Protein AF-A0A519SC27-F1 (afdb_monomer_lite)

Secondary structure (DSSP, 8-state):
---HHHHHHHHHHHHHHHHHHHHHHHHHHHHHTSGGGS-S-SSSBTTBSSPPSSGGGS-TTHHHHHHHHHHHHHHHHHHHHHHTT-HHHHHHHHS-GGG-

Sequence (100 aa):
MIAKSERRFVRINFITIAVTLLVILAGGIVRSTGSGMGCPDWPKCFDQYIPPTDISQLPANYKDKYVEGRLKKNEKFAKYLESMGKNELADSIRHDKSIV

pLDDT: mean 89.98, std 6.85, range [61.59, 98.56]

Radius of gyration: 21.11 Å; chains: 1; bounding box: 59×23×54 Å

Foldseek 3Di:
DDDPVNVVVVVVVVVVVVVVVVVVVVVVVCVVVVVVLVALDPPAGQNHNDDDPDPVPHDPCNLVSSLVSQLVVLQVVLVVCVVVVNNVVSVCSNPPPVSD

Structure (mmCIF, N/CA/C/O backbone):
data_AF-A0A519SC27-F1
#
_entry.id   AF-A0A519SC27-F1
#
loop_
_atom_site.group_PDB
_atom_site.id
_atom_site.type_symbol
_atom_site.label_atom_id
_atom_site.label_alt_id
_atom_site.label_comp_id
_atom_site.label_asym_id
_atom_site.label_entity_id
_atom_site.label_seq_id
_atom_site.pdbx_PDB_ins_code
_atom_site.Cartn_x
_atom_site.Cartn_y
_atom_site.Cartn_z
_atom_site.occupancy
_atom_site.B_iso_or_equiv
_atom_site.auth_seq_id
_atom_site.auth_comp_id
_atom_site.auth_asym_id
_atom_site.auth_atom_id
_atom_site.pdbx_PDB_model_num
ATOM 1 N N . MET A 1 1 ? 36.169 -1.401 -25.271 1.00 61.59 1 MET A N 1
ATOM 2 C CA . MET A 1 1 ? 34.816 -1.610 -25.839 1.00 61.59 1 MET A CA 1
ATOM 3 C C . MET A 1 1 ? 33.922 -2.156 -24.738 1.00 61.59 1 MET A C 1
ATOM 5 O O . MET A 1 1 ? 34.206 -3.241 -24.263 1.00 61.59 1 MET A O 1
ATOM 9 N N . ILE A 1 2 ? 32.891 -1.417 -24.313 1.00 73.56 2 ILE A N 1
ATOM 10 C CA . ILE A 1 2 ? 31.916 -1.909 -23.317 1.00 73.56 2 ILE A CA 1
ATOM 11 C C . ILE A 1 2 ? 31.247 -3.172 -23.883 1.00 73.56 2 ILE A C 1
ATOM 13 O O . ILE A 1 2 ? 30.890 -3.183 -25.068 1.00 73.56 2 ILE A O 1
ATOM 17 N N . ALA A 1 3 ? 31.097 -4.232 -23.091 1.00 83.25 3 ALA A N 1
ATOM 18 C CA . ALA A 1 3 ? 30.497 -5.481 -23.551 1.00 83.25 3 ALA A CA 1
ATOM 19 C C . ALA A 1 3 ? 28.984 -5.316 -23.810 1.00 83.25 3 ALA A C 1
ATOM 21 O O . ALA A 1 3 ? 28.309 -4.442 -23.258 1.00 83.25 3 ALA A O 1
ATOM 22 N N . LYS A 1 4 ? 28.401 -6.158 -24.675 1.00 83.06 4 LYS A N 1
ATOM 23 C CA . LYS A 1 4 ? 26.949 -6.134 -24.961 1.00 83.06 4 LYS A CA 1
ATOM 24 C C . LYS A 1 4 ? 26.111 -6.379 -23.695 1.00 83.06 4 LYS A C 1
ATOM 26 O O . LYS A 1 4 ? 25.037 -5.794 -23.561 1.00 83.06 4 LYS A O 1
ATOM 31 N N . SER A 1 5 ? 26.615 -7.209 -22.780 1.00 86.25 5 SER A N 1
ATOM 32 C CA . SER A 1 5 ? 26.019 -7.489 -21.468 1.00 86.25 5 SER A CA 1
ATOM 33 C C . SER A 1 5 ? 25.982 -6.248 -20.574 1.00 86.25 5 SER A C 1
ATOM 35 O O . SER A 1 5 ? 24.922 -5.922 -20.048 1.00 86.25 5 SER A O 1
ATOM 37 N N . GLU A 1 6 ? 27.084 -5.504 -20.478 1.00 90.00 6 GLU A N 1
ATOM 38 C CA . GLU A 1 6 ? 27.179 -4.278 -19.672 1.00 90.00 6 GLU A CA 1
ATOM 39 C C . GLU A 1 6 ? 26.221 -3.191 -20.173 1.00 90.00 6 GLU A C 1
ATOM 41 O O . GLU A 1 6 ? 25.477 -2.602 -19.391 1.00 90.00 6 GLU A O 1
ATOM 46 N N . ARG A 1 7 ? 26.134 -2.984 -21.496 1.00 90.06 7 ARG A N 1
ATOM 47 C CA . ARG A 1 7 ? 25.140 -2.059 -22.076 1.00 90.06 7 ARG A CA 1
ATOM 48 C C . ARG A 1 7 ? 23.699 -2.471 -21.772 1.00 90.06 7 ARG A C 1
ATOM 50 O O . ARG A 1 7 ? 22.857 -1.603 -21.546 1.00 90.06 7 ARG A O 1
ATOM 57 N N . ARG A 1 8 ? 23.393 -3.774 -21.790 1.00 92.62 8 ARG A N 1
ATOM 58 C CA . ARG A 1 8 ? 22.057 -4.283 -21.439 1.00 92.62 8 ARG A CA 1
ATOM 59 C C . ARG A 1 8 ? 21.762 -4.057 -19.954 1.00 92.62 8 ARG A C 1
ATOM 61 O O . ARG A 1 8 ? 20.659 -3.625 -19.636 1.00 92.62 8 ARG A O 1
ATOM 68 N N . PHE A 1 9 ? 22.741 -4.288 -19.083 1.00 95.12 9 PHE A N 1
ATOM 69 C CA . PHE A 1 9 ? 22.616 -4.055 -17.646 1.00 95.12 9 PHE A CA 1
ATOM 70 C C . PHE A 1 9 ? 22.327 -2.583 -17.327 1.00 95.12 9 PHE A C 1
ATOM 72 O O . PHE A 1 9 ? 21.340 -2.299 -16.655 1.00 95.12 9 PHE A O 1
ATOM 79 N N . VAL A 1 10 ? 23.104 -1.649 -17.888 1.00 94.56 10 VAL A N 1
ATOM 80 C CA . VAL A 1 10 ? 22.897 -0.203 -17.682 1.00 94.56 10 VAL A CA 1
ATOM 81 C C . VAL A 1 10 ? 21.502 0.237 -18.137 1.00 94.56 10 VAL A C 1
ATOM 83 O O . VAL A 1 10 ? 20.829 0.979 -17.427 1.00 94.56 10 VAL A O 1
ATOM 86 N N . ARG A 1 11 ? 21.021 -0.259 -19.287 1.00 95.38 11 ARG A N 1
ATOM 87 C CA . ARG A 1 11 ? 19.666 0.057 -19.774 1.00 95.38 11 ARG A CA 1
ATOM 88 C C . ARG A 1 11 ? 18.573 -0.467 -18.847 1.00 95.38 11 ARG A C 1
ATOM 90 O O . ARG A 1 11 ? 17.650 0.277 -18.542 1.00 95.38 11 ARG A O 1
ATOM 97 N N . ILE A 1 12 ? 18.667 -1.725 -18.411 1.00 97.19 12 ILE A N 1
ATOM 98 C CA . ILE A 1 12 ? 17.677 -2.309 -17.495 1.00 97.19 12 ILE A CA 1
ATOM 99 C C . ILE A 1 12 ? 17.687 -1.555 -16.167 1.00 97.19 12 ILE A C 1
ATOM 101 O O . ILE A 1 12 ? 16.626 -1.196 -15.679 1.00 97.19 12 ILE A O 1
ATOM 105 N N . ASN A 1 13 ? 18.866 -1.255 -15.617 1.00 97.75 13 ASN A N 1
ATOM 106 C CA . ASN A 1 13 ? 18.983 -0.512 -14.368 1.00 97.75 13 ASN A CA 1
ATOM 107 C C . ASN A 1 13 ? 18.335 0.877 -14.466 1.00 97.75 13 ASN A C 1
ATOM 109 O O . ASN A 1 13 ? 17.539 1.239 -13.603 1.00 97.75 13 ASN A O 1
ATOM 113 N N . PHE A 1 14 ? 18.588 1.605 -15.557 1.00 97.88 14 PHE A N 1
ATOM 114 C CA . PHE A 1 14 ? 17.946 2.893 -15.806 1.00 97.88 14 PHE A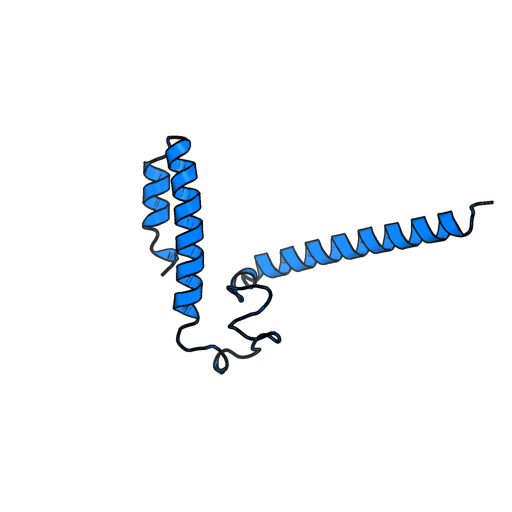 CA 1
ATOM 115 C C . PHE A 1 14 ? 16.416 2.775 -15.895 1.00 97.88 14 PHE A C 1
ATOM 117 O O . PHE A 1 14 ? 15.705 3.561 -15.271 1.00 97.88 14 PHE A O 1
ATOM 124 N N . ILE A 1 15 ? 15.902 1.766 -16.611 1.00 98.19 15 ILE A N 1
ATOM 125 C CA . ILE A 1 15 ? 14.457 1.496 -16.692 1.00 98.19 15 ILE A CA 1
ATOM 126 C C . ILE A 1 15 ? 13.889 1.195 -15.301 1.00 98.19 15 ILE A C 1
ATOM 128 O O . ILE A 1 15 ? 12.863 1.758 -14.933 1.00 98.19 15 ILE A O 1
ATOM 132 N N . THR A 1 16 ? 14.558 0.362 -14.503 1.00 98.25 16 THR A N 1
ATOM 133 C CA . THR A 1 16 ? 14.124 0.035 -13.139 1.00 98.25 16 THR A CA 1
ATOM 134 C C . THR A 1 16 ? 14.058 1.276 -12.255 1.00 98.25 16 THR A C 1
ATOM 136 O O . THR A 1 16 ? 13.073 1.455 -11.539 1.00 98.25 16 THR A O 1
ATOM 139 N N . ILE A 1 17 ? 15.064 2.155 -12.319 1.00 98.44 17 ILE A N 1
ATOM 140 C CA . ILE A 1 17 ? 15.066 3.422 -11.574 1.00 98.44 17 ILE A CA 1
ATOM 141 C C . ILE A 1 17 ? 13.881 4.288 -12.010 1.00 98.44 17 ILE A C 1
ATOM 143 O O . ILE A 1 17 ? 13.116 4.743 -11.161 1.00 98.44 17 ILE A O 1
ATOM 147 N N . ALA A 1 18 ? 13.681 4.463 -13.318 1.00 98.50 18 ALA A N 1
ATOM 148 C CA . ALA A 1 18 ? 12.571 5.250 -13.846 1.00 98.50 18 ALA A CA 1
ATOM 149 C C . ALA A 1 18 ? 11.207 4.696 -13.398 1.00 98.50 18 ALA A C 1
ATOM 151 O O . ALA A 1 18 ? 10.378 5.442 -12.883 1.00 98.50 18 ALA A O 1
ATOM 152 N N . VAL A 1 19 ? 10.991 3.382 -13.517 1.00 98.50 19 VAL A N 1
ATOM 153 C CA . VAL A 1 19 ? 9.752 2.717 -13.078 1.00 98.50 19 VAL A CA 1
ATOM 154 C C . VAL A 1 19 ? 9.544 2.870 -11.571 1.00 98.50 19 VAL A C 1
ATOM 156 O O . VAL A 1 19 ? 8.434 3.161 -11.136 1.00 98.50 19 VAL A O 1
ATOM 159 N N . THR A 1 20 ? 10.600 2.741 -10.768 1.00 98.50 20 THR A N 1
ATOM 160 C CA . THR A 1 20 ? 10.516 2.916 -9.309 1.00 98.50 20 THR A CA 1
ATOM 161 C C . THR A 1 20 ? 10.062 4.331 -8.949 1.00 98.50 20 THR A C 1
ATOM 163 O O . THR A 1 20 ? 9.166 4.499 -8.123 1.00 98.50 20 THR A O 1
ATOM 166 N N . LEU A 1 21 ? 10.620 5.352 -9.608 1.00 98.56 21 LEU A N 1
ATOM 167 C CA . LEU A 1 21 ? 10.212 6.744 -9.405 1.00 98.56 21 LEU A CA 1
ATOM 168 C C . LEU A 1 21 ? 8.751 6.985 -9.816 1.00 98.56 21 LEU A C 1
ATOM 170 O O . LEU A 1 21 ? 8.027 7.683 -9.106 1.00 98.56 21 LEU A O 1
ATOM 174 N N . LEU A 1 22 ? 8.290 6.366 -10.907 1.00 98.50 22 LEU A N 1
ATOM 175 C CA . LEU A 1 22 ? 6.885 6.435 -11.320 1.00 98.50 22 LEU A CA 1
ATOM 176 C C . LEU A 1 22 ? 5.942 5.795 -10.290 1.00 98.50 22 LEU A C 1
ATOM 178 O O . LEU A 1 22 ? 4.889 6.358 -9.999 1.00 98.50 22 LEU A O 1
ATOM 182 N N . VAL A 1 23 ? 6.320 4.658 -9.696 1.00 97.75 23 VAL A N 1
ATOM 183 C CA . VAL A 1 23 ? 5.526 3.999 -8.643 1.00 97.75 23 VAL A CA 1
ATOM 184 C C . VAL A 1 23 ? 5.442 4.865 -7.385 1.00 97.75 23 VAL A C 1
ATOM 186 O O . VAL A 1 23 ? 4.366 4.989 -6.799 1.00 97.75 23 VAL A O 1
ATOM 189 N N . ILE A 1 24 ? 6.543 5.511 -6.991 1.00 98.00 24 ILE A N 1
ATOM 190 C CA . ILE A 1 24 ? 6.553 6.454 -5.862 1.00 98.00 24 ILE A CA 1
ATOM 191 C C . ILE A 1 24 ? 5.602 7.626 -6.136 1.00 98.00 24 ILE A C 1
ATOM 193 O O . ILE A 1 24 ? 4.801 7.979 -5.268 1.00 98.00 24 ILE A O 1
ATOM 197 N N . LEU A 1 25 ? 5.640 8.194 -7.347 1.00 98.12 25 LEU A N 1
ATOM 198 C CA . LEU A 1 25 ? 4.740 9.276 -7.747 1.00 98.12 25 LEU A CA 1
ATOM 199 C C . LEU A 1 25 ? 3.270 8.836 -7.703 1.00 98.12 25 LEU A C 1
ATOM 201 O O . LEU A 1 25 ? 2.442 9.534 -7.120 1.00 98.12 25 LEU A O 1
ATOM 205 N N . ALA A 1 26 ? 2.951 7.664 -8.258 1.00 96.69 26 ALA A N 1
ATOM 206 C CA . ALA A 1 26 ? 1.605 7.098 -8.207 1.00 96.69 26 ALA A CA 1
ATOM 207 C C . ALA A 1 26 ? 1.124 6.905 -6.758 1.00 96.69 26 ALA A C 1
ATOM 209 O O . ALA A 1 26 ? 0.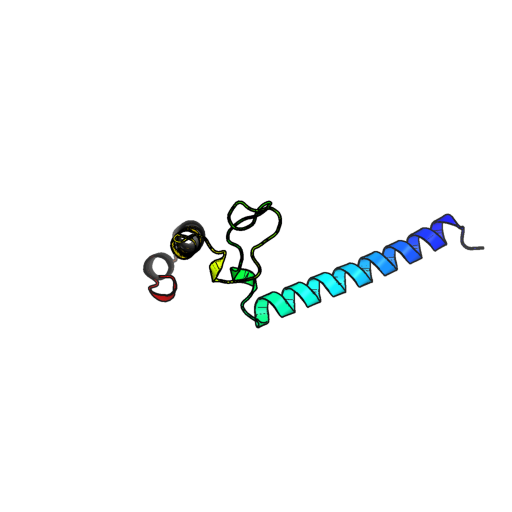006 7.295 -6.422 1.00 96.69 26 ALA A O 1
ATOM 210 N N . GLY A 1 27 ? 1.985 6.390 -5.875 1.00 94.94 27 GLY A N 1
ATOM 211 C CA . GLY A 1 27 ? 1.693 6.269 -4.444 1.00 94.94 27 GLY A CA 1
ATOM 212 C C . GLY A 1 27 ? 1.416 7.620 -3.774 1.00 94.94 27 GLY A C 1
ATOM 213 O O . GLY A 1 27 ? 0.476 7.740 -2.985 1.00 94.94 27 GLY A O 1
ATOM 214 N N . GLY A 1 28 ? 2.181 8.654 -4.133 1.00 96.19 28 GLY A N 1
ATOM 215 C CA . GLY A 1 28 ? 1.955 10.026 -3.675 1.00 96.19 28 GLY A CA 1
ATOM 216 C C . GLY A 1 28 ? 0.589 10.569 -4.099 1.00 96.19 28 GLY A C 1
ATOM 217 O O . GLY A 1 28 ? -0.150 11.087 -3.264 1.00 96.19 28 GLY A O 1
ATOM 218 N N . ILE A 1 29 ? 0.212 10.383 -5.367 1.00 96.12 29 ILE A N 1
ATOM 219 C CA . ILE A 1 29 ? -1.095 10.806 -5.895 1.00 96.12 29 ILE A CA 1
ATOM 220 C C . ILE A 1 29 ? -2.235 10.097 -5.154 1.00 96.12 29 ILE A C 1
ATOM 222 O O . ILE A 1 29 ? -3.168 10.753 -4.690 1.00 96.12 29 ILE A O 1
ATOM 226 N N . VAL A 1 30 ? -2.147 8.775 -4.980 1.00 94.25 30 VAL A N 1
ATOM 227 C CA . VAL A 1 30 ? -3.156 7.963 -4.272 1.00 94.25 30 VAL A CA 1
ATOM 228 C C . VAL A 1 30 ? -3.332 8.408 -2.817 1.00 94.25 30 VAL A C 1
ATOM 230 O O . VAL A 1 30 ? -4.448 8.404 -2.292 1.00 94.25 30 VAL A O 1
ATOM 233 N N . ARG A 1 31 ? -2.249 8.820 -2.148 1.00 93.75 31 ARG A N 1
ATOM 234 C CA . ARG A 1 31 ? -2.328 9.349 -0.782 1.00 93.75 31 ARG A CA 1
ATOM 235 C C . ARG A 1 31 ? -2.959 10.740 -0.740 1.00 93.75 31 ARG A C 1
ATOM 237 O O . ARG A 1 31 ? -3.822 10.965 0.105 1.00 93.75 31 ARG A O 1
ATOM 244 N N . SER A 1 32 ? -2.561 11.641 -1.633 1.00 93.75 32 SER A N 1
ATOM 245 C CA . SER A 1 32 ? -3.068 13.020 -1.667 1.00 93.75 32 SER A CA 1
ATOM 246 C C . SER A 1 32 ? -4.544 13.110 -2.058 1.00 93.75 32 SER A C 1
ATOM 248 O O . SER A 1 32 ? -5.254 13.985 -1.580 1.00 93.75 32 SER A O 1
ATOM 250 N N . THR A 1 33 ? -5.022 12.188 -2.891 1.00 93.00 33 THR A N 1
ATOM 251 C CA . THR A 1 33 ? -6.432 12.098 -3.313 1.00 93.00 33 THR A CA 1
ATOM 252 C C . THR A 1 33 ? -7.322 11.352 -2.314 1.00 93.00 33 THR A C 1
ATOM 254 O O . THR A 1 33 ? -8.529 11.265 -2.511 1.00 93.00 33 THR A O 1
ATOM 257 N N . GLY A 1 34 ? -6.750 10.781 -1.249 1.00 85.19 34 GLY A N 1
ATOM 258 C CA . GLY A 1 34 ? -7.483 9.949 -0.291 1.00 85.19 34 GLY A CA 1
ATOM 259 C C . GLY A 1 34 ? -7.873 8.560 -0.819 1.00 85.19 34 GLY A C 1
ATOM 260 O O . GLY A 1 34 ? -8.430 7.761 -0.069 1.00 85.19 34 GLY A O 1
ATOM 261 N N . SER A 1 35 ? -7.532 8.219 -2.067 1.00 86.06 35 SER A N 1
ATOM 262 C CA . SER A 1 35 ? -7.875 6.941 -2.708 1.00 86.06 35 SER A CA 1
ATOM 263 C C . SER A 1 35 ? -7.162 5.724 -2.111 1.00 86.06 35 SER A C 1
ATOM 265 O O . SER A 1 35 ? -7.589 4.596 -2.341 1.00 86.06 35 SER A O 1
ATOM 267 N N . GLY A 1 36 ? -6.114 5.919 -1.300 1.00 80.56 36 GLY A N 1
ATOM 268 C CA . GLY A 1 36 ? -5.398 4.831 -0.609 1.00 80.56 36 GLY A CA 1
ATOM 269 C C . GLY A 1 36 ? -6.254 4.020 0.375 1.00 80.56 36 GLY A C 1
ATOM 270 O O . GLY A 1 36 ? -5.791 3.027 0.927 1.00 80.56 36 GLY A O 1
ATOM 271 N N . MET A 1 37 ? -7.495 4.454 0.588 1.00 75.69 37 MET A N 1
ATOM 272 C CA . MET A 1 37 ? -8.511 3.828 1.428 1.00 75.69 37 MET A CA 1
ATOM 273 C C . MET A 1 37 ? -9.611 3.120 0.617 1.00 75.69 37 MET A C 1
ATOM 275 O O . MET A 1 37 ? -10.560 2.610 1.197 1.00 75.69 37 MET A O 1
ATOM 279 N N . GLY A 1 38 ? -9.513 3.087 -0.716 1.00 80.44 38 GLY A N 1
ATOM 280 C CA . GLY A 1 38 ? -10.587 2.585 -1.580 1.00 80.44 38 GLY A CA 1
ATOM 281 C C . GLY A 1 38 ? -10.789 1.069 -1.539 1.00 80.44 38 GLY A C 1
ATOM 282 O O . GLY A 1 38 ? -11.900 0.603 -1.766 1.00 80.44 38 GLY A O 1
ATOM 283 N N . CYS A 1 39 ? -9.743 0.298 -1.230 1.00 87.12 39 CYS A N 1
ATOM 284 C CA . CYS A 1 39 ? -9.809 -1.157 -1.199 1.00 87.12 39 CYS A CA 1
ATOM 285 C C . CYS A 1 39 ? -9.362 -1.714 0.162 1.00 87.12 39 CYS A C 1
ATOM 287 O O . CYS A 1 39 ? -8.237 -1.430 0.581 1.00 87.12 39 CYS A O 1
ATOM 289 N N . PRO A 1 40 ? -10.197 -2.509 0.857 1.00 83.38 40 PRO A N 1
ATOM 290 C CA . PRO A 1 40 ? -9.837 -3.063 2.162 1.00 83.38 40 PRO A CA 1
ATOM 291 C C . PRO A 1 40 ? -8.880 -4.265 2.080 1.00 83.38 40 PRO A C 1
ATOM 293 O O . PRO A 1 40 ? -8.201 -4.557 3.064 1.00 83.38 40 PRO A O 1
ATOM 296 N N . ASP A 1 41 ? -8.797 -4.932 0.923 1.00 84.44 41 ASP A N 1
ATOM 297 C CA . ASP A 1 41 ? -8.163 -6.243 0.760 1.00 84.44 41 ASP A CA 1
ATOM 298 C C . ASP A 1 41 ? -7.183 -6.299 -0.431 1.00 84.44 41 ASP A C 1
ATOM 300 O O . ASP A 1 41 ? -7.214 -5.473 -1.342 1.00 84.44 41 ASP A O 1
ATOM 304 N N . TRP A 1 42 ? -6.307 -7.309 -0.421 1.00 81.62 42 TRP A N 1
ATOM 305 C CA . TRP A 1 42 ? -5.405 -7.696 -1.517 1.00 81.62 42 TRP A CA 1
ATOM 306 C C . TRP A 1 42 ? -5.093 -9.205 -1.344 1.00 81.62 42 TRP A C 1
ATOM 308 O O . TRP A 1 42 ? -4.837 -9.589 -0.200 1.00 81.62 42 TRP A O 1
ATOM 318 N N . PRO A 1 43 ? -5.146 -10.119 -2.352 1.00 87.12 43 PRO A N 1
ATOM 319 C CA . PRO A 1 43 ? -5.102 -9.974 -3.817 1.00 87.12 43 PRO A CA 1
ATOM 320 C C . PRO A 1 43 ? -6.428 -9.653 -4.532 1.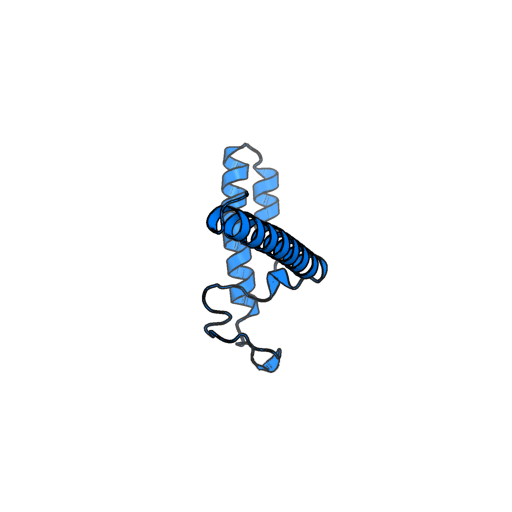00 87.12 43 PRO A C 1
ATOM 322 O O . PRO A 1 43 ? -6.476 -9.527 -5.752 1.00 87.12 43 PRO A O 1
ATOM 325 N N . LYS A 1 44 ? -7.533 -9.596 -3.796 1.00 86.38 44 LYS A N 1
ATOM 326 C CA . LYS A 1 44 ? -8.855 -9.242 -4.323 1.00 86.38 44 LYS A CA 1
ATOM 327 C C . LYS A 1 44 ? -9.303 -7.934 -3.698 1.00 86.38 44 LYS A C 1
ATOM 329 O O . LYS A 1 44 ? -8.897 -7.641 -2.583 1.00 86.38 44 LYS A O 1
ATOM 334 N N . CYS A 1 45 ? -10.176 -7.210 -4.381 1.00 87.44 45 CYS A N 1
ATOM 335 C CA . CYS A 1 45 ? -10.850 -6.036 -3.862 1.00 87.44 45 CYS A CA 1
ATOM 336 C C . CYS A 1 45 ? -12.349 -6.299 -3.769 1.00 87.44 45 CYS A C 1
ATOM 338 O O . CYS A 1 45 ? -12.961 -6.611 -4.786 1.00 87.44 45 CYS A O 1
ATOM 340 N N . PHE A 1 46 ? -12.933 -6.222 -2.568 1.00 86.06 46 PHE A N 1
ATOM 341 C CA . PHE A 1 46 ? -14.343 -6.588 -2.339 1.00 86.06 46 PHE A CA 1
ATOM 342 C C . PHE A 1 46 ? -14.692 -7.971 -2.920 1.00 86.06 46 PHE A C 1
ATOM 344 O O . PHE A 1 46 ? -15.687 -8.140 -3.615 1.00 86.06 46 PHE A O 1
ATOM 351 N N . ASP A 1 47 ? -13.811 -8.952 -2.683 1.00 84.50 47 ASP A N 1
ATOM 352 C CA . ASP A 1 47 ? -13.933 -10.339 -3.159 1.00 84.50 47 ASP A CA 1
ATOM 353 C C . ASP A 1 47 ? -13.873 -10.523 -4.696 1.00 84.50 47 ASP A C 1
ATOM 355 O O . ASP A 1 47 ? -14.002 -11.644 -5.201 1.00 84.50 47 ASP A O 1
ATOM 359 N N . GLN A 1 48 ? -13.540 -9.458 -5.435 1.00 85.75 48 GLN A N 1
ATOM 360 C CA . GLN A 1 48 ? -13.370 -9.433 -6.892 1.00 85.75 48 GLN A CA 1
ATOM 361 C C . GLN A 1 48 ? -11.900 -9.221 -7.299 1.00 85.75 48 GLN A C 1
ATOM 363 O O . GLN A 1 48 ? -11.137 -8.549 -6.612 1.00 85.75 48 GLN A O 1
ATOM 368 N N . TYR A 1 49 ? -11.473 -9.795 -8.430 1.00 88.06 49 TYR A N 1
ATOM 369 C CA . TYR A 1 49 ? -10.126 -9.550 -8.984 1.00 88.06 49 TYR A CA 1
ATOM 370 C C . TYR A 1 49 ? -10.042 -8.248 -9.783 1.00 88.06 49 TYR A C 1
ATOM 372 O O . TYR A 1 49 ? -9.002 -7.597 -9.806 1.00 88.06 49 TYR A O 1
ATOM 380 N N . ILE A 1 50 ? -11.142 -7.882 -10.438 1.00 88.69 50 ILE A N 1
ATOM 381 C CA . ILE A 1 50 ? -11.304 -6.602 -11.117 1.00 88.69 50 ILE A CA 1
ATOM 382 C C . ILE A 1 50 ? -12.132 -5.740 -10.163 1.00 88.69 50 ILE A C 1
ATOM 384 O O . ILE A 1 50 ? -13.245 -6.151 -9.838 1.00 88.69 50 ILE A O 1
ATOM 388 N N . PRO A 1 51 ? -11.597 -4.618 -9.657 1.00 86.00 51 PRO A N 1
ATOM 389 C CA . PRO A 1 51 ? -12.309 -3.801 -8.688 1.00 86.00 51 PRO A CA 1
ATOM 390 C C . PRO A 1 51 ? -13.545 -3.142 -9.324 1.00 86.00 51 PRO A C 1
ATOM 392 O O . PRO A 1 51 ? -13.513 -2.809 -10.513 1.00 86.00 51 PRO A O 1
ATOM 395 N N . PRO A 1 52 ? -14.609 -2.910 -8.538 1.00 87.38 52 PRO A N 1
ATOM 396 C CA . PRO A 1 52 ? -15.770 -2.157 -8.992 1.00 87.38 52 PRO A CA 1
ATOM 397 C C . PRO A 1 52 ? -15.372 -0.722 -9.352 1.00 87.38 52 PRO A C 1
ATOM 399 O O . PRO A 1 52 ? -14.537 -0.107 -8.684 1.00 87.38 52 PRO A O 1
ATOM 402 N N . THR A 1 53 ? -15.975 -0.183 -10.408 1.00 88.94 53 THR A N 1
ATOM 403 C CA . THR A 1 53 ? -15.702 1.181 -10.896 1.00 88.94 53 THR A CA 1
ATOM 404 C C . THR A 1 53 ? -16.785 2.179 -10.503 1.00 88.94 53 THR A C 1
ATOM 406 O O . THR A 1 53 ? -16.598 3.377 -10.690 1.00 88.94 53 THR A O 1
ATOM 409 N N . ASP A 1 54 ? -17.909 1.693 -9.974 1.00 87.69 54 ASP A N 1
ATOM 410 C CA . ASP A 1 54 ? -19.043 2.504 -9.542 1.00 87.69 54 ASP A CA 1
ATOM 411 C C . ASP A 1 54 ? -19.492 2.117 -8.125 1.00 87.69 54 ASP A C 1
ATOM 413 O O . ASP A 1 54 ? -19.382 0.961 -7.712 1.00 87.69 54 ASP A O 1
ATOM 417 N N . ILE A 1 55 ? -20.021 3.087 -7.377 1.00 84.88 55 ILE A N 1
ATOM 418 C CA . ILE A 1 55 ? -20.470 2.905 -5.988 1.00 84.88 55 ILE A CA 1
ATOM 419 C C . ILE A 1 55 ? -21.625 1.896 -5.909 1.00 84.88 55 ILE A C 1
ATOM 421 O O . ILE A 1 55 ? -21.707 1.136 -4.947 1.00 84.88 55 ILE A O 1
ATOM 425 N N . SER A 1 56 ? -22.485 1.831 -6.930 1.00 88.00 56 SER A N 1
ATOM 426 C CA . SER A 1 56 ? -23.608 0.883 -6.994 1.00 88.00 56 SER A CA 1
ATOM 427 C C . SER A 1 56 ? -23.180 -0.587 -7.040 1.00 88.00 56 SER A C 1
ATOM 429 O O . SER A 1 56 ? -23.982 -1.469 -6.740 1.00 88.00 56 SER A O 1
ATOM 431 N N . GLN A 1 57 ? -21.922 -0.860 -7.395 1.00 88.19 57 GLN A N 1
ATOM 432 C CA . GLN A 1 57 ? -21.359 -2.207 -7.462 1.00 88.19 57 GLN A CA 1
ATOM 433 C C . GLN A 1 57 ? -20.763 -2.664 -6.121 1.00 88.19 57 GLN A C 1
ATOM 435 O O . GLN A 1 57 ? -20.332 -3.813 -6.005 1.00 88.19 57 GLN A O 1
ATOM 440 N N . LEU A 1 58 ? -20.709 -1.782 -5.115 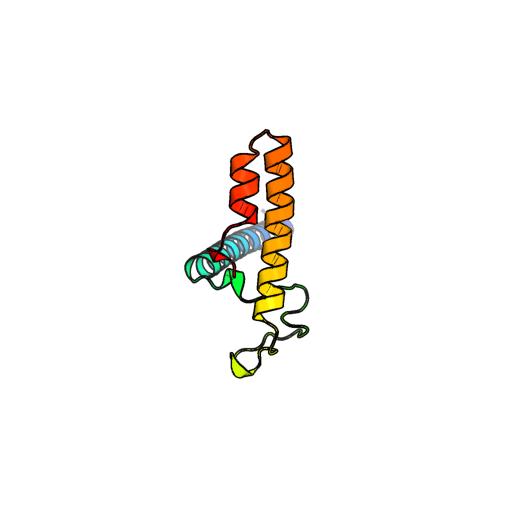1.00 86.75 58 LEU A N 1
ATOM 441 C CA . LEU A 1 58 ? -20.181 -2.119 -3.797 1.00 86.75 58 LEU A CA 1
ATOM 442 C C . LEU A 1 58 ? -21.180 -2.975 -3.006 1.00 86.75 58 LEU A C 1
ATOM 444 O O . LEU A 1 58 ? -22.387 -2.727 -3.041 1.00 86.75 58 LEU A O 1
ATOM 448 N N . PRO A 1 59 ? -20.695 -3.969 -2.244 1.00 86.62 59 PRO A N 1
ATOM 449 C CA . PRO A 1 59 ? -21.558 -4.753 -1.376 1.00 86.62 59 PRO A CA 1
ATOM 450 C C . PRO A 1 59 ? -22.107 -3.879 -0.240 1.00 86.62 59 PRO A C 1
ATOM 452 O O . PRO A 1 59 ? -21.430 -2.970 0.236 1.00 86.62 59 PRO A O 1
ATOM 455 N N . ALA A 1 60 ? -23.315 -4.172 0.245 1.00 86.44 60 ALA A N 1
ATOM 456 C CA . ALA A 1 60 ? -23.986 -3.352 1.264 1.00 86.44 60 ALA A CA 1
ATOM 457 C C . ALA A 1 60 ? -23.166 -3.168 2.561 1.00 86.44 60 ALA A C 1
ATOM 459 O O . ALA A 1 60 ? -23.268 -2.139 3.219 1.00 86.44 60 ALA A O 1
ATOM 460 N N . ASN A 1 61 ? -22.316 -4.140 2.900 1.00 85.38 61 ASN A N 1
ATOM 461 C CA . ASN A 1 61 ? -21.461 -4.159 4.090 1.00 85.38 61 ASN A CA 1
ATOM 462 C C . ASN A 1 61 ? -20.029 -3.628 3.846 1.00 85.38 61 ASN A C 1
ATOM 464 O O . ASN A 1 61 ? -19.130 -3.888 4.650 1.00 85.38 61 ASN A O 1
ATOM 468 N N . TYR A 1 62 ? -19.771 -2.914 2.741 1.00 85.94 62 TYR A N 1
ATOM 469 C CA . TYR A 1 62 ? -18.418 -2.441 2.408 1.00 85.94 62 TYR A CA 1
ATOM 470 C C . TYR A 1 62 ? -17.826 -1.521 3.491 1.00 85.94 62 TYR A C 1
ATOM 472 O O . TYR A 1 62 ? -16.635 -1.617 3.798 1.00 85.94 62 TYR A O 1
ATOM 480 N N . LYS A 1 63 ? -18.656 -0.651 4.091 1.00 86.38 63 LYS A N 1
ATOM 481 C CA . LYS A 1 63 ? -18.231 0.296 5.130 1.00 86.38 63 LYS A CA 1
ATOM 482 C C . LYS A 1 63 ? -17.802 -0.443 6.398 1.00 86.38 63 LYS A C 1
ATOM 484 O O . LYS A 1 63 ? -16.743 -0.143 6.939 1.00 86.38 63 LYS A O 1
ATOM 489 N N . ASP A 1 64 ? -18.557 -1.456 6.812 1.00 88.44 64 ASP A N 1
ATOM 490 C CA . ASP A 1 64 ? -18.256 -2.237 8.016 1.00 88.44 64 ASP A CA 1
ATOM 491 C C . ASP A 1 64 ? -16.930 -2.992 7.878 1.00 88.44 64 ASP A C 1
ATOM 493 O O . ASP A 1 64 ? -16.074 -2.914 8.761 1.00 88.44 64 ASP A O 1
ATOM 497 N N . LYS A 1 65 ? -16.706 -3.638 6.722 1.00 85.56 65 LYS A N 1
ATOM 498 C CA . LYS A 1 65 ? -15.441 -4.331 6.414 1.00 85.56 65 LYS A CA 1
ATOM 499 C C . LYS A 1 65 ? -14.246 -3.373 6.481 1.00 85.56 65 LYS A C 1
ATOM 501 O O . LYS A 1 65 ? -13.172 -3.724 6.972 1.00 85.56 65 LYS A O 1
ATOM 506 N N . TYR A 1 66 ? -14.440 -2.143 6.011 1.00 84.50 66 TYR A N 1
ATOM 507 C CA . TYR A 1 66 ? -13.420 -1.102 6.046 1.00 84.50 66 TYR A CA 1
ATOM 508 C C . TYR A 1 66 ? -13.097 -0.639 7.479 1.00 84.50 66 TYR A C 1
ATOM 510 O O . TYR A 1 66 ? -11.924 -0.568 7.867 1.00 84.50 66 TYR A O 1
ATOM 518 N N . VAL A 1 67 ? -14.130 -0.371 8.285 1.00 88.50 67 VAL A N 1
ATOM 519 C CA . VAL A 1 67 ? -14.001 0.034 9.695 1.00 88.50 67 VAL A CA 1
ATOM 520 C C . VAL A 1 67 ? -13.320 -1.062 10.517 1.00 88.50 67 VAL A C 1
ATOM 522 O O . VAL A 1 67 ? -12.388 -0.779 11.270 1.00 88.50 67 VAL A O 1
ATOM 525 N N . GLU A 1 68 ? -13.691 -2.326 10.318 1.00 88.94 68 GLU A N 1
ATOM 526 C CA . GLU A 1 68 ? -13.099 -3.461 11.030 1.00 88.94 68 GLU A CA 1
ATOM 527 C C . GLU A 1 68 ? -11.577 -3.557 10.804 1.00 88.94 68 GLU A C 1
ATOM 529 O O . GLU A 1 68 ? -10.799 -3.743 11.747 1.00 88.94 68 GLU A O 1
ATOM 534 N N . GLY A 1 69 ? -11.124 -3.368 9.560 1.00 87.31 69 GLY A N 1
ATOM 535 C CA . GLY A 1 69 ? -9.699 -3.362 9.227 1.00 87.31 69 GLY A CA 1
ATOM 536 C C . GLY A 1 69 ? -8.923 -2.234 9.918 1.00 87.31 69 GLY A C 1
ATOM 537 O O . GLY A 1 69 ? -7.774 -2.429 10.333 1.00 87.31 69 GLY A O 1
ATOM 538 N N . ARG A 1 70 ? -9.545 -1.059 10.077 1.00 88.19 70 ARG A N 1
ATOM 539 C CA . ARG A 1 70 ? -8.971 0.092 10.795 1.00 88.19 70 ARG A CA 1
ATOM 540 C C . ARG A 1 70 ? -8.879 -0.185 12.292 1.00 88.19 70 ARG A C 1
ATOM 542 O O . ARG A 1 70 ? -7.806 0.003 12.863 1.00 88.19 70 ARG A O 1
ATOM 549 N N . LEU A 1 71 ? -9.943 -0.713 12.896 1.00 91.25 71 LEU A N 1
ATOM 550 C CA . LEU A 1 71 ? -9.976 -1.069 14.317 1.00 91.25 71 LEU A CA 1
ATOM 551 C C . LEU A 1 71 ? -8.885 -2.087 14.669 1.00 91.25 71 LEU A C 1
ATOM 553 O O . LEU A 1 71 ? -8.142 -1.880 15.624 1.00 91.25 71 LEU A O 1
ATOM 557 N N . LYS A 1 72 ? -8.692 -3.129 13.848 1.00 91.69 72 LYS A N 1
ATOM 558 C CA . LYS A 1 72 ? -7.620 -4.124 14.058 1.00 91.69 72 LYS A CA 1
ATOM 559 C C . LYS A 1 72 ? -6.219 -3.503 14.034 1.00 91.69 72 LYS A C 1
ATOM 561 O O . LYS A 1 72 ? -5.358 -3.883 14.830 1.00 91.69 72 LYS A O 1
ATOM 566 N N . LYS A 1 73 ? -5.969 -2.555 13.123 1.00 90.94 73 LYS A N 1
ATOM 567 C CA . LYS A 1 73 ? -4.679 -1.848 13.027 1.00 90.94 73 LYS A CA 1
ATOM 568 C C . LYS A 1 73 ? -4.465 -0.914 14.216 1.00 90.94 73 LYS A C 1
ATOM 570 O O . LYS A 1 7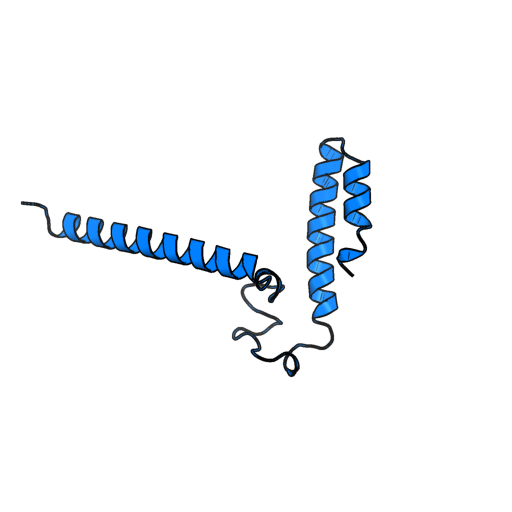3 ? -3.373 -0.921 14.783 1.00 90.94 73 LYS A O 1
ATOM 575 N N . ASN A 1 74 ? -5.498 -0.172 14.607 1.00 93.19 74 ASN A N 1
ATOM 576 C CA . ASN A 1 74 ? -5.469 0.702 15.775 1.00 93.19 74 ASN A CA 1
ATOM 577 C C . ASN A 1 74 ? -5.225 -0.091 17.057 1.00 93.19 74 ASN A C 1
ATOM 579 O O . ASN A 1 74 ? -4.355 0.285 17.830 1.00 93.19 74 ASN A O 1
ATOM 583 N N . GLU A 1 75 ? -5.899 -1.226 17.238 1.00 94.88 75 GLU A N 1
ATOM 584 C CA . GLU A 1 75 ? -5.710 -2.096 18.400 1.00 94.88 75 GLU A CA 1
ATOM 585 C C . GLU A 1 75 ? -4.279 -2.644 18.472 1.00 94.88 75 GLU A C 1
ATOM 587 O O . GLU A 1 75 ? -3.640 -2.622 19.525 1.00 94.88 75 GLU A O 1
ATOM 592 N N . LYS A 1 76 ? -3.722 -3.085 17.335 1.00 95.19 76 LYS A N 1
ATOM 593 C CA . LYS A 1 76 ? -2.321 -3.521 17.272 1.00 95.19 76 LYS A CA 1
ATOM 594 C C . LYS A 1 76 ? -1.366 -2.378 17.632 1.00 95.19 76 LYS A C 1
ATOM 596 O O . LYS A 1 76 ? -0.402 -2.601 18.358 1.00 95.19 76 LYS A O 1
ATOM 601 N N . PHE A 1 77 ? -1.623 -1.170 17.135 1.00 95.25 77 PHE A N 1
ATOM 602 C CA . PHE A 1 77 ? -0.810 0.007 17.434 1.00 95.25 77 PHE A CA 1
ATOM 603 C C . PHE A 1 77 ? -0.923 0.443 18.902 1.00 95.25 77 PHE A C 1
ATOM 605 O O . PHE A 1 77 ? 0.097 0.716 19.531 1.00 95.25 77 PHE A O 1
ATOM 612 N N . ALA A 1 78 ? -2.127 0.416 19.472 1.00 95.38 78 ALA A N 1
ATOM 613 C CA . ALA A 1 78 ? -2.386 0.716 20.875 1.00 95.38 78 ALA A CA 1
ATOM 614 C C . ALA A 1 78 ? -1.593 -0.214 21.806 1.00 95.38 78 ALA A C 1
ATOM 616 O O . ALA A 1 78 ? -0.921 0.269 22.712 1.00 95.38 78 ALA A O 1
ATOM 617 N N . LYS A 1 79 ? -1.539 -1.522 21.513 1.00 96.06 79 LYS A N 1
ATOM 618 C CA . LYS A 1 79 ? -0.702 -2.478 22.268 1.00 96.06 79 LYS A CA 1
ATOM 619 C C . LYS A 1 79 ? 0.787 -2.129 22.243 1.00 96.06 79 LYS A C 1
ATOM 621 O O . LYS A 1 79 ? 1.477 -2.269 23.252 1.00 96.06 79 LYS A O 1
ATOM 626 N N . TYR A 1 80 ? 1.300 -1.656 21.105 1.00 95.62 80 TYR A N 1
ATOM 627 C CA . TYR A 1 80 ? 2.684 -1.175 21.038 1.00 95.62 80 TYR A CA 1
ATOM 628 C C . TYR A 1 80 ? 2.893 0.087 21.882 1.00 95.62 80 TYR A C 1
ATOM 630 O O . TYR A 1 80 ? 3.932 0.221 22.525 1.00 95.62 80 TYR A O 1
ATOM 638 N N . LEU A 1 81 ? 1.919 1.000 21.908 1.00 95.88 81 LEU A N 1
ATOM 639 C CA . LEU A 1 81 ? 1.978 2.211 22.731 1.00 95.88 81 LEU A CA 1
ATOM 640 C C . LEU A 1 81 ? 1.944 1.900 24.230 1.00 95.88 81 LEU A C 1
ATOM 642 O O . LEU A 1 81 ? 2.717 2.495 24.979 1.00 95.88 81 LEU A O 1
ATOM 646 N N . GLU A 1 82 ? 1.123 0.939 24.654 1.00 95.25 82 GLU A N 1
ATOM 647 C CA . GLU A 1 82 ? 1.094 0.437 26.036 1.00 95.25 82 GLU A CA 1
ATOM 648 C C . GLU A 1 82 ? 2.442 -0.160 26.435 1.00 95.25 82 GLU A C 1
ATOM 650 O O . GLU A 1 82 ? 2.991 0.189 27.479 1.00 95.25 82 GLU A O 1
ATOM 655 N N . SER A 1 83 ? 3.044 -0.975 25.562 1.00 95.19 83 SER A N 1
ATOM 656 C CA . SER A 1 83 ? 4.385 -1.524 25.796 1.00 95.19 83 SER A CA 1
ATOM 657 C C . SER A 1 83 ? 5.473 -0.445 25.903 1.00 95.19 83 SER A C 1
ATOM 659 O O . SER A 1 83 ? 6.522 -0.708 26.485 1.00 95.19 83 SER A O 1
ATOM 661 N N . MET A 1 84 ? 5.248 0.750 25.348 1.00 94.50 84 MET A N 1
ATOM 662 C CA . MET A 1 84 ? 6.130 1.918 25.479 1.00 94.50 84 MET A CA 1
ATOM 663 C C . MET A 1 84 ? 5.725 2.859 26.633 1.00 94.50 84 MET A C 1
ATOM 665 O O . MET A 1 84 ? 6.308 3.934 26.772 1.00 94.50 84 MET A O 1
ATOM 669 N N . GLY A 1 85 ? 4.724 2.494 27.446 1.00 94.88 85 GLY A N 1
ATOM 670 C CA . GLY A 1 85 ? 4.243 3.275 28.592 1.00 94.88 85 GLY A CA 1
ATOM 671 C C . GLY A 1 85 ? 3.301 4.439 28.251 1.00 94.88 85 GLY A C 1
ATOM 672 O O . GLY A 1 85 ? 3.018 5.267 29.115 1.00 94.88 85 GLY A O 1
ATOM 673 N N . LYS A 1 86 ? 2.798 4.538 27.011 1.00 95.88 86 LYS A N 1
ATOM 674 C CA . LYS A 1 86 ? 1.889 5.608 26.545 1.00 95.88 86 LYS A CA 1
ATOM 675 C C . LYS A 1 86 ? 0.410 5.196 26.628 1.00 95.88 86 LYS A C 1
ATOM 677 O O . LYS A 1 86 ? -0.295 5.195 25.619 1.00 95.88 86 LYS A O 1
ATOM 682 N N . ASN A 1 87 ? -0.062 4.870 27.830 1.00 93.25 87 ASN A N 1
ATOM 683 C CA . ASN A 1 87 ? -1.397 4.289 28.056 1.00 93.25 87 ASN A CA 1
ATOM 684 C C . ASN A 1 87 ? -2.562 5.223 27.670 1.00 93.25 87 ASN A C 1
ATOM 686 O O . ASN A 1 87 ? -3.531 4.776 27.068 1.00 93.25 87 ASN A O 1
ATOM 690 N N . GLU A 1 88 ? -2.451 6.525 27.943 1.00 94.88 88 GLU A N 1
ATOM 691 C CA . GLU A 1 88 ? -3.493 7.509 27.596 1.00 94.88 88 GLU A CA 1
ATOM 692 C C . GLU A 1 88 ? -3.657 7.669 26.072 1.00 94.88 88 GLU A C 1
ATOM 694 O O . GLU A 1 88 ? -4.765 7.733 25.539 1.00 94.88 88 GLU A O 1
ATOM 699 N N . LEU A 1 89 ? -2.541 7.656 25.333 1.00 93.06 89 LEU A N 1
ATOM 700 C CA . LEU A 1 89 ? -2.574 7.719 23.871 1.00 93.06 89 LEU A CA 1
ATOM 701 C C . LEU A 1 89 ? -3.141 6.424 23.271 1.00 93.06 89 LEU A C 1
ATOM 703 O O . LEU A 1 89 ? -3.884 6.470 22.296 1.00 93.06 89 LEU A O 1
ATOM 707 N N . ALA A 1 90 ? -2.811 5.273 23.860 1.00 93.94 90 ALA A N 1
ATOM 708 C CA . ALA A 1 90 ? -3.380 3.995 23.449 1.00 93.94 90 ALA A CA 1
ATOM 709 C C . ALA A 1 90 ? -4.909 3.977 23.619 1.00 93.94 90 ALA A C 1
ATOM 711 O O . ALA A 1 90 ? -5.615 3.533 22.715 1.00 93.94 90 ALA A O 1
ATOM 712 N N . ASP A 1 91 ? -5.416 4.510 24.734 1.00 94.19 91 ASP A N 1
ATOM 713 C CA . ASP A 1 91 ? -6.854 4.592 25.002 1.00 94.19 91 ASP A CA 1
ATOM 714 C C . ASP A 1 91 ? -7.584 5.545 24.044 1.00 94.19 91 ASP A C 1
ATOM 716 O O . ASP A 1 91 ? -8.614 5.184 23.467 1.00 94.19 91 ASP A O 1
ATOM 720 N N . SER A 1 92 ? -7.007 6.721 23.774 1.00 92.88 92 SER A N 1
ATOM 721 C CA . SER A 1 92 ? -7.606 7.676 22.829 1.00 92.88 92 SER A CA 1
ATOM 722 C C . SER A 1 92 ? -7.693 7.130 21.396 1.00 92.88 92 SER A C 1
ATOM 724 O O . SER A 1 92 ? -8.685 7.369 20.712 1.00 92.88 92 SER A O 1
ATOM 726 N N . ILE A 1 93 ? -6.716 6.332 20.951 1.00 92.25 93 ILE A N 1
ATOM 727 C CA . ILE A 1 93 ? -6.715 5.701 19.616 1.00 92.25 93 ILE A CA 1
ATOM 728 C C . ILE A 1 93 ? -7.781 4.604 19.478 1.00 92.25 93 ILE A C 1
ATOM 730 O O . ILE A 1 93 ? -8.280 4.369 18.372 1.00 92.25 93 ILE A O 1
ATOM 734 N N . ARG A 1 94 ? -8.136 3.925 20.575 1.00 89.88 94 ARG A N 1
ATOM 735 C CA 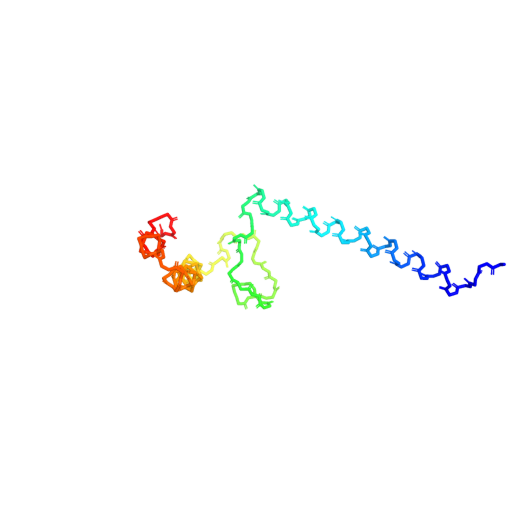. ARG A 1 94 ? -9.201 2.908 20.587 1.00 89.88 94 ARG A CA 1
ATOM 736 C C . ARG A 1 94 ? -10.596 3.525 20.521 1.00 89.88 94 ARG A C 1
ATOM 738 O O . ARG A 1 94 ? -11.481 2.939 19.904 1.00 89.88 94 ARG A O 1
ATOM 745 N N . HIS A 1 95 ? -10.778 4.700 21.119 1.00 89.81 95 HIS A N 1
ATOM 746 C CA . HIS A 1 95 ? -12.075 5.375 21.228 1.00 89.81 95 HIS A CA 1
ATOM 747 C C . HIS A 1 95 ? -12.280 6.512 20.211 1.00 89.81 95 HIS A C 1
ATOM 749 O O . HIS A 1 95 ? -13.218 7.303 20.340 1.00 89.81 95 HIS A O 1
ATOM 755 N N . ASP A 1 96 ? -11.425 6.604 19.191 1.00 90.50 96 ASP A N 1
ATOM 756 C CA . ASP A 1 96 ? -11.523 7.631 18.158 1.00 90.50 96 ASP A CA 1
ATOM 757 C C . ASP A 1 96 ? -12.790 7.454 17.298 1.00 90.50 96 ASP A C 1
ATOM 759 O O . ASP A 1 96 ? -12.921 6.518 16.503 1.00 90.50 96 ASP A O 1
ATOM 763 N N . LYS A 1 97 ? -13.726 8.401 17.441 1.00 83.44 97 LYS A N 1
ATOM 764 C CA . LYS A 1 97 ? -15.009 8.434 16.722 1.00 83.44 97 LYS A CA 1
ATOM 765 C C . LYS A 1 97 ? -14.875 8.808 15.245 1.00 83.44 97 LYS A C 1
ATOM 767 O O . LYS A 1 97 ? -15.837 8.636 14.509 1.00 83.44 97 LYS A O 1
ATOM 772 N N . SER A 1 98 ? -13.718 9.297 14.792 1.00 81.62 98 SER A N 1
ATOM 773 C CA . SER A 1 98 ? -13.503 9.664 13.383 1.00 81.62 98 SER A CA 1
ATOM 774 C C . SER A 1 98 ? -13.484 8.464 12.427 1.00 81.62 98 SER A C 1
ATOM 776 O O . SER A 1 98 ? -13.509 8.641 11.209 1.00 81.62 98 SER A O 1
ATOM 778 N N . ILE A 1 99 ? -13.415 7.242 12.965 1.00 75.62 99 ILE A N 1
ATOM 779 C CA . ILE A 1 99 ? -13.297 6.004 12.190 1.00 75.62 99 ILE A CA 1
ATOM 780 C C . ILE A 1 99 ? -14.664 5.392 11.841 1.00 75.62 99 ILE A C 1
ATOM 782 O O . ILE A 1 99 ? -14.722 4.615 10.889 1.00 75.62 99 ILE A O 1
ATOM 786 N N . VAL A 1 100 ? -15.742 5.739 12.558 1.00 64.88 100 VAL A N 1
ATOM 787 C CA . VAL A 1 100 ? -17.088 5.134 12.426 1.00 64.88 100 VAL A CA 1
ATOM 788 C C . VAL A 1 100 ? -18.039 6.038 11.637 1.00 64.88 100 VAL A C 1
ATOM 790 O O . VAL A 1 100 ? -18.115 7.238 11.962 1.00 64.88 100 VAL A O 1
#